Protein AF-A0A6B3CEL8-F1 (afdb_monomer_lite)

Foldseek 3Di:
DEEEDDDDDDDPPDDPCPVVVVVVVVVVVCVVVPHPYYHDDDQALPPDDPVPDDPPDDPVVSVVSPCCNVPVCVLPVRVVSVVVVVVVVDPDDDDDDDDDPPHDDPVNVVVVCVVVVSD

Structure (mmCIF, N/CA/C/O backbone):
data_AF-A0A6B3CEL8-F1
#
_entry.id   AF-A0A6B3CEL8-F1
#
loop_
_atom_site.group_PDB
_atom_site.id
_atom_site.type_symbol
_atom_site.label_atom_id
_atom_site.label_alt_id
_atom_site.label_comp_id
_atom_site.label_asym_id
_atom_site.label_entity_id
_atom_site.label_seq_id
_atom_site.pdbx_PDB_ins_code
_atom_site.Cartn_x
_atom_site.Cartn_y
_atom_site.Cartn_z
_atom_site.occupancy
_atom_site.B_iso_or_equiv
_atom_site.auth_seq_id
_atom_site.auth_comp_id
_atom_site.auth_asym_id
_atom_site.auth_atom_id
_atom_site.pdbx_PDB_model_num
ATOM 1 N N . PRO A 1 1 ? -2.287 -20.217 -6.657 1.00 71.50 1 PRO A N 1
ATOM 2 C CA . PRO A 1 1 ? -1.076 -19.798 -5.907 1.00 71.50 1 PRO A CA 1
ATOM 3 C C . PRO A 1 1 ? -0.761 -18.322 -6.180 1.00 71.50 1 PRO A C 1
ATOM 5 O O . PRO A 1 1 ? -0.989 -17.866 -7.299 1.00 71.50 1 PRO A O 1
ATOM 8 N N . GLY A 1 2 ? -0.296 -17.583 -5.172 1.00 86.00 2 GLY A N 1
ATOM 9 C CA . GLY A 1 2 ? 0.014 -16.157 -5.288 1.00 86.00 2 GLY A CA 1
ATOM 10 C C . GLY A 1 2 ? 1.233 -15.779 -4.454 1.00 86.00 2 GLY A C 1
ATOM 11 O O . GLY A 1 2 ? 1.596 -16.506 -3.531 1.00 86.00 2 GLY A O 1
ATOM 12 N N . MET A 1 3 ? 1.853 -14.657 -4.807 1.00 93.94 3 MET A N 1
ATOM 13 C CA . MET A 1 3 ? 3.052 -14.125 -4.158 1.00 93.94 3 MET A CA 1
ATOM 14 C C . MET A 1 3 ? 2.743 -12.785 -3.488 1.00 93.94 3 MET A C 1
ATOM 16 O O . MET A 1 3 ? 1.878 -12.045 -3.956 1.00 93.94 3 MET A O 1
ATOM 20 N N . LEU A 1 4 ? 3.459 -12.461 -2.411 1.00 91.75 4 LEU A N 1
ATOM 21 C CA . LEU A 1 4 ? 3.335 -11.190 -1.698 1.00 91.75 4 LEU A CA 1
ATOM 22 C C . LEU A 1 4 ? 4.579 -10.333 -1.922 1.00 91.75 4 LEU A C 1
ATOM 24 O O . LEU A 1 4 ? 5.699 -10.754 -1.636 1.00 91.75 4 LEU A O 1
ATOM 28 N N . HIS A 1 5 ? 4.360 -9.111 -2.394 1.00 90.38 5 HIS A N 1
ATOM 29 C CA . HIS A 1 5 ? 5.359 -8.056 -2.403 1.00 90.38 5 HIS A CA 1
ATOM 30 C C . HIS A 1 5 ? 5.421 -7.425 -1.011 1.00 90.38 5 HIS A C 1
ATOM 32 O O . HIS A 1 5 ? 4.561 -6.625 -0.650 1.00 90.38 5 HIS A O 1
ATOM 38 N N . ASP A 1 6 ? 6.412 -7.836 -0.223 1.00 88.25 6 ASP A N 1
ATOM 39 C CA . ASP A 1 6 ? 6.612 -7.341 1.142 1.00 88.25 6 ASP A CA 1
ATOM 40 C C . ASP A 1 6 ? 7.647 -6.207 1.173 1.00 88.25 6 ASP A C 1
ATOM 42 O O . ASP A 1 6 ? 7.307 -5.025 1.140 1.00 88.25 6 ASP A O 1
ATOM 46 N N . LEU A 1 7 ? 8.935 -6.557 1.152 1.00 87.50 7 LEU A N 1
ATOM 47 C CA . LEU A 1 7 ? 10.013 -5.585 1.256 1.00 87.50 7 LEU A CA 1
ATOM 48 C C . LEU A 1 7 ? 10.652 -5.298 -0.104 1.00 87.50 7 LEU A C 1
ATOM 50 O O . LEU A 1 7 ? 11.102 -6.195 -0.815 1.00 87.50 7 LEU A O 1
ATOM 54 N N . SER A 1 8 ? 10.789 -4.019 -0.441 1.00 88.81 8 SER A N 1
ATOM 55 C CA . SER A 1 8 ? 11.667 -3.576 -1.524 1.00 88.81 8 SER A CA 1
ATOM 56 C C . SER A 1 8 ? 12.407 -2.311 -1.142 1.00 88.81 8 SER A C 1
ATOM 58 O O . SER A 1 8 ? 11.875 -1.430 -0.472 1.00 88.81 8 SER A O 1
ATOM 60 N N . ARG A 1 9 ? 13.678 -2.254 -1.534 1.00 91.62 9 ARG A N 1
ATOM 61 C CA . ARG A 1 9 ? 14.602 -1.178 -1.184 1.00 91.62 9 ARG A CA 1
ATOM 62 C C . ARG A 1 9 ? 15.391 -0.802 -2.425 1.00 91.62 9 ARG A C 1
ATOM 64 O O . ARG A 1 9 ? 15.792 -1.678 -3.185 1.00 91.62 9 ARG A O 1
ATOM 71 N N . ARG A 1 10 ? 15.659 0.489 -2.585 1.00 93.25 10 ARG A N 1
ATOM 72 C CA . ARG A 1 10 ? 16.607 1.00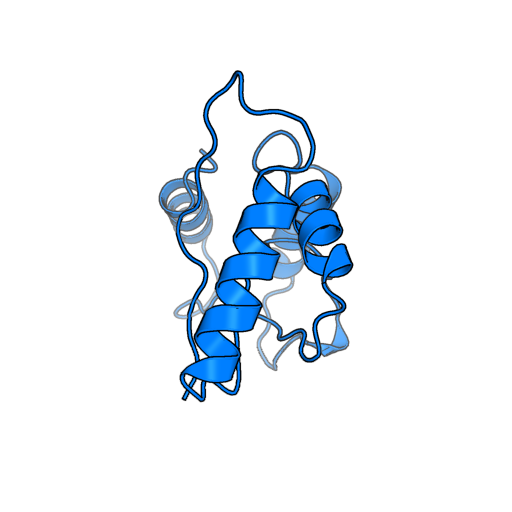3 -3.574 1.00 93.25 10 ARG A CA 1
ATOM 73 C C . ARG A 1 10 ? 17.739 1.731 -2.875 1.00 93.25 10 ARG A C 1
ATOM 75 O O . ARG A 1 10 ? 17.540 2.296 -1.801 1.00 93.25 10 ARG A O 1
ATOM 82 N N . HIS A 1 11 ? 18.904 1.737 -3.508 1.00 95.69 11 HIS A N 1
ATOM 83 C CA . HIS A 1 11 ? 19.989 2.617 -3.097 1.00 95.69 11 HIS A CA 1
ATOM 84 C C . HIS A 1 11 ? 19.566 4.089 -3.289 1.00 95.69 11 HIS A C 1
ATOM 86 O O . HIS A 1 11 ? 18.845 4.369 -4.253 1.00 95.69 11 HIS A O 1
ATOM 92 N N . PRO A 1 12 ? 19.999 5.030 -2.429 1.00 94.12 12 PRO A N 1
ATOM 93 C CA . PRO A 1 12 ? 19.715 6.456 -2.611 1.00 94.12 12 PRO A CA 1
ATOM 94 C C . PRO A 1 12 ? 20.135 6.985 -3.989 1.00 94.12 12 PRO A C 1
ATOM 96 O O . PRO A 1 12 ? 19.371 7.705 -4.625 1.00 94.12 12 PRO A O 1
ATOM 99 N N . ASP A 1 13 ? 21.289 6.529 -4.481 1.00 96.50 13 ASP A N 1
ATOM 100 C CA . ASP A 1 13 ? 21.848 6.922 -5.786 1.00 96.50 13 ASP A CA 1
ATOM 101 C C . ASP A 1 13 ? 21.293 6.114 -6.970 1.00 96.50 13 ASP A C 1
ATOM 103 O O . ASP A 1 13 ? 21.767 6.243 -8.098 1.00 96.50 13 ASP A O 1
ATOM 107 N N . ALA A 1 14 ? 20.315 5.234 -6.735 1.00 96.19 14 ALA A N 1
ATOM 108 C CA . ALA A 1 14 ? 19.713 4.478 -7.820 1.00 96.19 14 ALA A CA 1
ATOM 109 C C . ALA A 1 14 ? 18.920 5.417 -8.749 1.00 96.19 14 ALA A C 1
ATOM 111 O O . ALA A 1 14 ? 18.206 6.303 -8.257 1.00 96.19 14 ALA A O 1
ATOM 112 N N . PRO A 1 15 ? 18.995 5.211 -10.076 1.00 95.69 15 PRO A N 1
ATOM 113 C CA . PRO A 1 15 ? 18.344 6.092 -11.032 1.00 95.69 15 PRO A CA 1
ATOM 114 C C . PRO A 1 15 ? 16.813 6.083 -10.865 1.00 95.69 15 PRO A C 1
ATOM 116 O O . PRO A 1 15 ? 16.238 5.096 -10.382 1.00 95.69 15 PRO A O 1
ATOM 119 N N . PRO A 1 16 ? 16.125 7.160 -11.287 1.00 93.00 16 PRO A N 1
ATOM 120 C CA . PRO A 1 16 ? 14.669 7.163 -11.388 1.00 93.00 16 PRO A CA 1
ATOM 121 C C . PRO A 1 16 ? 14.167 5.967 -12.209 1.00 93.00 16 PRO A C 1
ATOM 123 O O . PRO A 1 16 ? 14.779 5.598 -13.209 1.00 93.00 16 PRO A O 1
ATOM 126 N N . GLY A 1 17 ? 13.059 5.356 -11.786 1.00 92.44 17 GLY A N 1
ATOM 127 C CA . GLY A 1 17 ? 12.476 4.197 -12.473 1.00 92.44 17 GLY A CA 1
ATOM 128 C C . GLY A 1 17 ? 13.031 2.831 -12.052 1.00 92.44 17 GLY A C 1
ATOM 129 O O . GLY A 1 17 ? 12.531 1.811 -12.516 1.00 92.44 17 GLY A O 1
ATOM 130 N N . VAL A 1 18 ? 14.038 2.763 -11.168 1.00 95.69 18 VAL A N 1
ATOM 131 C CA . VAL A 1 18 ? 14.623 1.473 -10.742 1.00 95.69 18 VAL A CA 1
ATOM 132 C C . VAL A 1 18 ? 13.605 0.545 -10.068 1.00 95.69 18 VAL A C 1
ATOM 134 O O . VAL A 1 18 ? 13.668 -0.669 -10.235 1.00 95.69 18 VAL A O 1
ATOM 137 N N . MET A 1 19 ? 12.656 1.108 -9.315 1.00 93.19 19 MET A N 1
ATOM 138 C CA . MET A 1 19 ? 11.628 0.329 -8.621 1.00 93.19 19 MET A CA 1
ATOM 139 C C . MET A 1 19 ? 10.619 -0.234 -9.617 1.00 93.19 19 MET A C 1
ATOM 141 O O . MET A 1 19 ? 10.225 -1.392 -9.509 1.00 93.19 19 MET A O 1
ATOM 145 N N . GLU A 1 20 ? 10.253 0.562 -10.621 1.00 93.69 20 GLU A N 1
ATOM 146 C CA . GLU A 1 20 ? 9.424 0.122 -11.732 1.00 93.69 20 GLU A CA 1
ATOM 147 C C . GLU A 1 20 ? 10.100 -1.000 -12.531 1.00 93.69 20 GLU A C 1
ATOM 149 O O . GLU A 1 20 ? 9.484 -2.037 -12.765 1.00 93.69 20 GLU A O 1
ATOM 154 N N . ALA A 1 21 ? 11.384 -0.851 -12.867 1.00 95.06 21 ALA A N 1
ATOM 155 C CA . ALA A 1 21 ? 12.145 -1.890 -13.561 1.00 95.06 21 ALA A CA 1
ATOM 156 C C . ALA A 1 21 ? 12.238 -3.191 -12.743 1.00 95.06 21 ALA A C 1
ATOM 158 O O . ALA A 1 21 ? 12.056 -4.284 -13.287 1.00 95.06 21 ALA A O 1
ATOM 159 N N . LEU A 1 22 ? 12.475 -3.081 -11.429 1.00 94.25 22 LEU A N 1
ATOM 160 C CA . LEU A 1 22 ? 12.523 -4.226 -10.521 1.00 94.25 22 LEU A CA 1
ATOM 161 C C . LEU A 1 22 ? 11.185 -4.974 -10.496 1.00 94.25 22 LEU A C 1
ATOM 163 O O . LEU A 1 22 ? 11.164 -6.186 -10.697 1.00 94.25 22 LEU A O 1
ATOM 167 N N . ASN A 1 23 ? 10.074 -4.268 -10.281 1.00 93.69 23 ASN A N 1
ATOM 168 C CA . ASN A 1 23 ? 8.753 -4.892 -10.230 1.00 93.69 23 ASN A CA 1
ATOM 169 C C . ASN A 1 23 ? 8.383 -5.560 -11.554 1.00 93.69 23 ASN A C 1
ATOM 171 O O . ASN A 1 23 ? 7.903 -6.688 -11.528 1.00 93.69 23 ASN A O 1
ATOM 175 N N . ALA A 1 24 ? 8.627 -4.897 -12.691 1.00 95.00 24 ALA A N 1
ATOM 176 C CA . ALA A 1 24 ? 8.355 -5.469 -14.009 1.00 95.00 24 ALA A CA 1
ATOM 177 C C . ALA A 1 24 ? 9.122 -6.787 -14.204 1.00 95.00 24 ALA A C 1
ATOM 179 O O . ALA A 1 24 ? 8.528 -7.810 -14.536 1.00 95.00 24 ALA A O 1
ATOM 180 N N . THR A 1 25 ? 10.415 -6.790 -13.868 1.00 95.81 25 THR A N 1
ATOM 181 C CA . THR A 1 25 ? 11.267 -7.988 -13.945 1.00 95.81 25 THR A CA 1
ATOM 182 C C . THR A 1 25 ? 10.753 -9.111 -13.037 1.00 95.81 25 THR A C 1
ATOM 184 O O . THR A 1 25 ? 10.701 -10.277 -13.431 1.00 95.81 25 THR A O 1
ATOM 187 N N . VAL A 1 26 ? 10.350 -8.780 -11.806 1.00 94.25 26 VAL A N 1
ATOM 188 C CA . VAL A 1 26 ? 9.794 -9.757 -10.859 1.00 94.25 26 VAL A CA 1
ATOM 189 C C . VAL A 1 26 ? 8.470 -10.319 -11.374 1.00 94.25 26 VAL A C 1
ATOM 191 O O . VAL A 1 26 ? 8.268 -11.528 -11.319 1.00 94.25 26 VAL A O 1
ATOM 194 N N . MET A 1 27 ? 7.582 -9.482 -11.907 1.00 93.62 27 MET A N 1
ATOM 195 C CA . MET A 1 27 ? 6.302 -9.911 -12.471 1.00 93.62 27 MET A CA 1
ATOM 196 C C . MET A 1 27 ? 6.488 -10.866 -13.649 1.00 93.62 27 MET A C 1
ATOM 198 O O . MET A 1 27 ? 5.837 -11.911 -13.682 1.00 93.62 27 MET A O 1
ATOM 202 N N . GLU A 1 28 ? 7.396 -10.554 -14.575 1.00 95.69 28 GLU A N 1
ATOM 203 C CA . GLU A 1 28 ? 7.747 -11.439 -15.692 1.00 95.69 28 GLU A CA 1
ATOM 204 C C . GLU A 1 28 ? 8.233 -12.798 -15.184 1.00 95.69 28 GLU A C 1
ATOM 206 O O . GLU A 1 28 ? 7.744 -13.843 -15.620 1.00 95.69 28 GLU A O 1
ATOM 211 N N . ARG A 1 29 ? 9.142 -12.794 -14.201 1.00 95.88 29 ARG A N 1
ATOM 212 C CA . ARG A 1 29 ? 9.688 -14.025 -13.629 1.00 95.88 29 ARG A CA 1
ATOM 213 C C . ARG A 1 29 ? 8.627 -1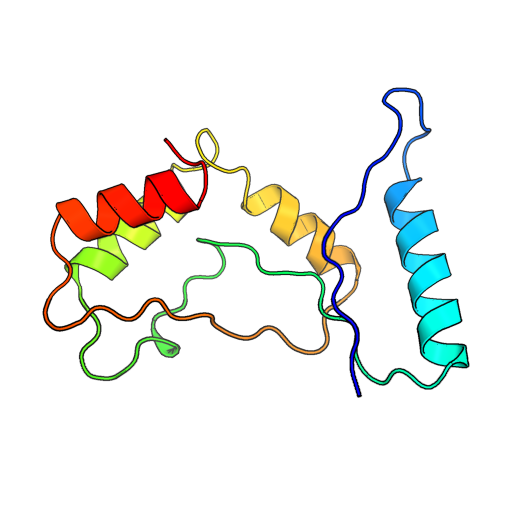4.860 -12.917 1.00 95.88 29 ARG A C 1
ATOM 215 O O . ARG A 1 29 ? 8.524 -16.055 -13.173 1.00 95.88 29 ARG A O 1
ATOM 222 N N . LEU A 1 30 ? 7.831 -14.241 -12.048 1.00 94.56 30 LEU A N 1
ATOM 223 C CA . LEU A 1 30 ? 6.777 -14.927 -11.302 1.00 94.56 30 LEU A CA 1
ATOM 224 C C . LEU A 1 30 ? 5.710 -15.502 -12.236 1.00 94.56 30 LEU A C 1
ATOM 226 O O . LEU A 1 30 ? 5.231 -16.610 -12.005 1.00 94.56 30 LEU A O 1
ATOM 230 N N . THR A 1 31 ? 5.375 -14.782 -13.306 1.00 93.88 31 THR A N 1
ATOM 231 C CA . THR A 1 31 ? 4.445 -15.265 -14.333 1.00 93.88 31 THR A CA 1
ATOM 232 C C . THR A 1 31 ? 5.021 -16.477 -15.063 1.00 93.88 31 THR A C 1
ATOM 234 O O . THR A 1 31 ? 4.322 -17.476 -15.226 1.00 93.88 31 THR A O 1
ATOM 237 N N . ALA A 1 32 ? 6.303 -16.434 -15.447 1.00 96.00 32 ALA A N 1
ATOM 238 C CA . ALA A 1 32 ? 6.990 -17.566 -16.072 1.00 96.00 32 ALA A CA 1
ATOM 239 C C . ALA A 1 32 ? 7.060 -18.800 -15.150 1.00 96.00 32 ALA A C 1
ATOM 241 O O . ALA A 1 32 ? 6.961 -19.929 -15.627 1.00 96.00 32 ALA A O 1
ATOM 242 N N . ASP A 1 33 ? 7.160 -18.587 -13.836 1.00 95.00 33 ASP A N 1
ATOM 243 C CA . ASP A 1 33 ? 7.125 -19.639 -12.813 1.00 95.00 33 ASP A CA 1
ATOM 244 C C . ASP A 1 33 ? 5.680 -20.097 -12.467 1.00 95.00 33 ASP A C 1
ATOM 246 O O . ASP A 1 33 ? 5.480 -20.956 -11.605 1.00 95.00 33 ASP A O 1
ATOM 250 N N . GLY A 1 34 ? 4.655 -19.560 -13.144 1.00 95.19 34 GLY A N 1
ATOM 251 C CA . GLY A 1 34 ? 3.255 -19.987 -13.025 1.00 95.19 34 GLY A CA 1
ATOM 252 C C . GLY A 1 34 ? 2.454 -19.320 -11.900 1.00 95.19 34 GLY A C 1
ATOM 253 O O . GLY A 1 34 ? 1.375 -19.802 -11.541 1.00 95.19 34 GLY A O 1
ATOM 254 N N . ALA A 1 35 ? 2.946 -18.223 -11.317 1.00 94.88 35 ALA A N 1
ATOM 255 C CA . ALA A 1 35 ? 2.176 -17.448 -10.349 1.00 94.88 35 ALA A CA 1
ATOM 256 C C . ALA A 1 35 ? 0.990 -16.752 -11.035 1.00 94.88 35 ALA A C 1
ATOM 258 O O . ALA A 1 35 ? 1.157 -16.038 -12.019 1.00 94.88 35 ALA A O 1
ATOM 259 N N . GLY A 1 36 ? -0.216 -16.931 -10.488 1.00 92.88 36 GLY A N 1
ATOM 260 C CA . GLY A 1 36 ? -1.427 -16.298 -11.026 1.00 92.88 36 GLY A CA 1
ATOM 261 C C . GLY A 1 36 ? -1.733 -14.924 -10.428 1.00 92.88 36 GLY A C 1
ATOM 262 O O . GLY A 1 36 ? -2.544 -14.189 -10.977 1.00 92.88 36 GLY A O 1
ATOM 263 N N . TRP A 1 37 ? -1.116 -14.590 -9.290 1.00 93.81 37 TRP A N 1
ATOM 264 C CA . TRP A 1 37 ? -1.390 -13.362 -8.544 1.00 93.81 37 TRP A CA 1
ATOM 265 C C . TRP A 1 37 ? -0.130 -12.827 -7.868 1.00 93.81 37 TRP A C 1
ATOM 267 O O . TRP A 1 37 ? 0.628 -13.588 -7.260 1.00 93.81 37 TRP A O 1
ATOM 277 N N . LEU A 1 38 ? 0.033 -11.505 -7.908 1.00 93.88 38 LEU A N 1
ATOM 278 C CA . LEU A 1 38 ? 0.999 -10.759 -7.110 1.00 93.88 38 LEU A CA 1
ATOM 279 C C . LEU A 1 38 ? 0.248 -9.738 -6.252 1.00 93.88 38 LEU A C 1
ATOM 281 O O . LEU A 1 38 ? -0.459 -8.877 -6.771 1.00 93.88 38 LEU A O 1
ATOM 285 N N . HIS A 1 39 ? 0.406 -9.836 -4.937 1.00 93.38 39 HIS A N 1
ATOM 286 C CA . HIS A 1 39 ? -0.188 -8.919 -3.976 1.00 93.38 39 HIS A CA 1
ATOM 287 C C . HIS A 1 39 ? 0.787 -7.770 -3.679 1.00 93.38 39 HIS A C 1
ATOM 289 O O . HIS A 1 39 ? 1.833 -8.001 -3.080 1.00 93.38 39 HIS A O 1
ATOM 295 N N . PHE A 1 40 ? 0.439 -6.530 -4.040 1.00 91.06 40 PHE A N 1
ATOM 296 C CA . PHE A 1 40 ? 1.286 -5.326 -3.879 1.00 91.06 40 PHE A CA 1
ATOM 297 C C . PHE A 1 40 ? 1.316 -4.736 -2.458 1.00 91.06 40 PHE A C 1
ATOM 299 O O . PHE A 1 40 ? 1.612 -3.558 -2.250 1.00 91.06 40 PHE A O 1
ATOM 306 N N . GLY A 1 41 ? 0.970 -5.545 -1.464 1.00 89.06 41 GLY A N 1
ATOM 307 C CA . GLY A 1 41 ? 0.838 -5.115 -0.077 1.00 89.06 41 GLY A CA 1
ATOM 308 C C . GLY A 1 41 ? -0.367 -4.200 0.159 1.00 89.06 41 GLY A C 1
ATOM 309 O O . GLY A 1 41 ? -1.018 -3.704 -0.763 1.00 89.06 41 GLY A O 1
ATOM 310 N N . PHE A 1 42 ? -0.646 -3.942 1.429 1.00 87.75 42 PHE A N 1
ATOM 311 C CA . PHE A 1 42 ? -1.753 -3.095 1.864 1.00 87.75 42 PHE A CA 1
ATOM 312 C C . PHE A 1 42 ? -1.365 -1.606 1.844 1.00 87.75 42 PHE A C 1
ATOM 314 O O . PHE A 1 42 ? -0.211 -1.268 2.097 1.00 87.75 42 PHE A O 1
ATOM 321 N N . THR A 1 43 ? -2.306 -0.716 1.511 1.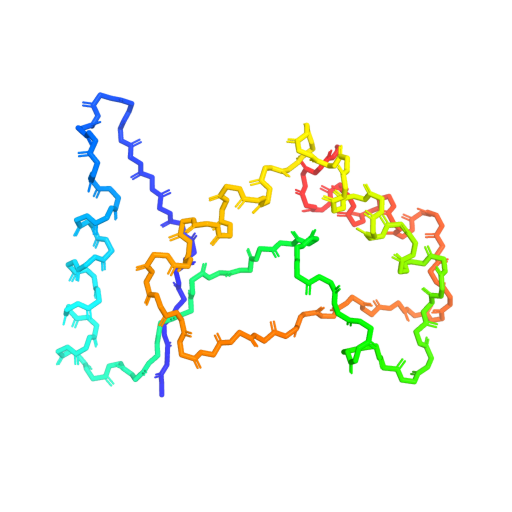00 87.44 43 THR A N 1
ATOM 322 C CA . THR A 1 43 ? -2.153 0.741 1.682 1.00 87.44 43 THR A CA 1
ATOM 323 C C . THR A 1 43 ? -3.237 1.222 2.648 1.00 87.44 43 THR A C 1
ATOM 325 O O . THR A 1 43 ? -4.401 1.296 2.251 1.00 87.44 43 THR A O 1
ATOM 328 N N . PRO A 1 44 ? -2.906 1.518 3.915 1.00 83.94 44 PRO A N 1
ATOM 329 C CA . PRO A 1 44 ? -3.907 1.864 4.914 1.00 83.94 44 PRO A CA 1
ATOM 330 C C . PRO A 1 44 ? -4.548 3.229 4.645 1.00 83.94 44 PRO A C 1
ATOM 332 O O . PRO A 1 44 ? -3.958 4.091 4.001 1.00 83.94 44 PRO A O 1
ATOM 335 N N . PHE A 1 45 ? -5.754 3.424 5.185 1.00 84.00 45 PHE A N 1
ATOM 336 C CA . PHE A 1 45 ? -6.443 4.721 5.266 1.00 84.00 45 PHE A CA 1
ATOM 337 C C . PHE A 1 45 ? -6.618 5.461 3.928 1.00 84.00 45 PHE A C 1
ATOM 339 O O . PHE A 1 45 ? -6.688 6.680 3.898 1.00 84.00 45 PHE A O 1
ATOM 346 N N . THR A 1 46 ? -6.733 4.742 2.814 1.00 85.56 46 THR A N 1
ATOM 347 C CA . THR A 1 46 ? -7.076 5.313 1.503 1.00 85.56 46 THR A CA 1
ATOM 348 C C . THR A 1 46 ? -8.217 4.519 0.884 1.00 85.56 46 THR A C 1
ATOM 350 O O . THR A 1 46 ? -8.456 3.378 1.275 1.00 85.56 46 THR A O 1
ATOM 353 N N . GLY A 1 47 ? -8.969 5.132 -0.036 1.00 86.88 47 GLY A N 1
ATOM 354 C CA . GLY A 1 47 ? -10.091 4.459 -0.704 1.00 86.88 47 GLY A CA 1
ATOM 355 C C . GLY A 1 47 ? -11.211 4.021 0.248 1.00 86.88 47 GLY A C 1
ATOM 356 O O . GLY A 1 47 ? -11.837 2.991 0.018 1.00 86.88 47 GLY A O 1
ATOM 357 N N . LEU A 1 48 ? -11.441 4.762 1.341 1.00 90.06 48 LEU A N 1
ATOM 358 C CA . LEU A 1 48 ? -12.492 4.439 2.309 1.00 90.06 48 LEU A CA 1
ATOM 359 C C . LEU A 1 48 ? -13.877 4.597 1.666 1.00 90.06 48 LEU A C 1
ATOM 361 O O . LEU A 1 48 ? -14.335 5.718 1.446 1.00 90.06 48 LEU A O 1
ATOM 365 N N . ASP A 1 49 ? -14.554 3.475 1.431 1.00 91.38 49 ASP A N 1
ATOM 366 C CA . ASP A 1 49 ? -15.890 3.424 0.837 1.00 91.38 49 ASP A CA 1
ATOM 367 C C . ASP A 1 49 ? -16.924 2.916 1.866 1.00 91.38 49 ASP A C 1
ATOM 369 O O . ASP A 1 49 ? -16.752 1.826 2.425 1.00 91.38 49 ASP A O 1
ATOM 373 N N . PRO A 1 50 ? -18.009 3.670 2.139 1.00 90.62 50 PRO A N 1
ATOM 374 C CA . PRO A 1 50 ? -19.081 3.236 3.035 1.00 90.62 50 PRO A CA 1
ATOM 375 C C . PRO A 1 50 ? -19.734 1.897 2.659 1.00 90.62 50 PRO A C 1
ATOM 377 O O . PRO A 1 50 ? -20.235 1.207 3.543 1.00 90.62 50 PRO A O 1
ATOM 380 N N . SER A 1 51 ? -19.725 1.509 1.380 1.00 93.06 51 SER A N 1
ATOM 381 C CA . SER A 1 51 ? -20.276 0.230 0.906 1.00 93.06 51 SER A CA 1
ATOM 382 C C . SER A 1 51 ? -19.514 -0.992 1.430 1.00 93.06 51 SER A C 1
ATOM 384 O O . SER A 1 51 ? -20.055 -2.098 1.436 1.00 93.06 51 SER A O 1
ATOM 386 N N . HIS A 1 52 ? -18.285 -0.798 1.915 1.00 93.44 52 HIS A N 1
ATOM 387 C CA . HIS A 1 52 ? -17.485 -1.844 2.541 1.00 93.44 52 HIS A CA 1
ATOM 388 C C . HIS A 1 52 ? -17.678 -1.934 4.061 1.00 93.44 52 HIS A C 1
ATOM 390 O O . HIS A 1 52 ? -17.092 -2.825 4.678 1.00 93.44 52 HIS A O 1
ATOM 396 N N . GLU A 1 53 ? -18.489 -1.071 4.688 1.00 92.25 53 GLU A N 1
ATOM 397 C CA . GLU A 1 53 ? -18.778 -1.181 6.121 1.00 92.25 53 GLU A CA 1
ATOM 398 C C . GLU A 1 53 ? -19.634 -2.423 6.431 1.00 92.25 53 GLU A C 1
ATOM 400 O O . GLU A 1 53 ? -20.696 -2.649 5.852 1.00 92.25 53 GLU A O 1
ATOM 405 N N . LEU A 1 54 ? -19.175 -3.235 7.387 1.00 92.06 54 LEU A N 1
ATOM 406 C CA . LEU A 1 54 ? -19.881 -4.440 7.827 1.00 92.06 54 LEU A CA 1
ATOM 407 C C . LEU A 1 54 ? -20.918 -4.126 8.919 1.00 92.06 54 LEU A C 1
ATOM 409 O O . LEU A 1 54 ? -20.738 -3.174 9.687 1.00 92.06 54 LEU A O 1
ATOM 413 N N . PRO A 1 55 ? -21.967 -4.958 9.077 1.00 91.00 55 PRO A N 1
ATOM 414 C CA . PRO A 1 55 ? -22.870 -4.867 10.220 1.00 91.00 55 PRO A CA 1
ATOM 415 C C . PRO A 1 55 ? -22.105 -4.865 11.550 1.00 91.00 55 PRO A C 1
ATOM 417 O O . PRO A 1 55 ? -21.272 -5.733 11.808 1.00 91.00 55 PRO A O 1
ATOM 420 N N . GLY A 1 56 ? -22.394 -3.880 12.403 1.00 88.00 56 GLY A N 1
ATOM 421 C CA . GLY A 1 56 ? -21.666 -3.675 13.658 1.00 88.00 56 GLY A CA 1
ATOM 422 C C . GLY A 1 56 ? -20.411 -2.802 13.535 1.00 88.00 56 GLY A C 1
ATOM 423 O O . GLY A 1 56 ? -19.645 -2.727 14.499 1.00 88.00 56 GLY A O 1
ATOM 424 N N . SER A 1 57 ? -20.209 -2.121 12.398 1.00 90.81 57 SER A N 1
ATOM 425 C CA . SER A 1 57 ? -19.159 -1.112 12.241 1.00 90.81 57 SER A CA 1
ATOM 426 C C . SER A 1 57 ? -19.241 -0.039 13.335 1.00 90.81 57 SER A C 1
ATOM 428 O O . SER A 1 57 ? -20.304 0.327 13.850 1.00 90.81 57 SER A O 1
ATOM 430 N N . SER A 1 58 ? -18.078 0.469 13.740 1.00 89.56 58 SER A N 1
ATOM 431 C CA . SER A 1 58 ? -18.002 1.536 14.732 1.00 89.56 58 SER A CA 1
ATOM 432 C C . SER A 1 58 ? -17.921 2.886 14.040 1.00 89.56 58 SER A C 1
ATOM 434 O O . SER A 1 58 ? -16.881 3.232 13.488 1.00 89.56 58 SER A O 1
ATOM 436 N N . SER A 1 59 ? -18.962 3.708 14.179 1.00 88.25 59 SER A N 1
ATOM 437 C CA . SER A 1 59 ? -18.961 5.084 13.661 1.00 88.25 59 SER A CA 1
ATOM 438 C C . SER A 1 59 ? -17.803 5.933 14.200 1.00 88.25 59 SER A C 1
ATOM 440 O O . SER A 1 59 ? -17.290 6.803 13.497 1.00 88.25 59 SER A O 1
ATOM 442 N N . MET A 1 60 ? -17.362 5.666 15.433 1.00 87.31 60 MET A N 1
ATOM 443 C CA . MET A 1 60 ? -16.198 6.317 16.036 1.00 87.31 60 MET A CA 1
ATOM 444 C C . MET A 1 60 ? -14.912 5.937 15.301 1.00 87.31 60 MET A C 1
ATOM 446 O O . MET A 1 60 ? -14.131 6.818 14.952 1.00 87.31 60 MET A O 1
ATOM 450 N N . PHE A 1 61 ? -14.709 4.644 15.034 1.00 87.94 61 PHE A N 1
ATOM 451 C CA . PHE A 1 61 ? -13.536 4.185 14.298 1.00 87.94 61 PHE A CA 1
ATOM 452 C C . PHE A 1 61 ? -13.571 4.640 12.836 1.00 87.94 61 PHE A C 1
ATOM 454 O O . PHE A 1 61 ? -12.559 5.122 12.345 1.00 87.94 61 PHE A O 1
ATOM 461 N N . SER A 1 62 ? -14.727 4.593 12.164 1.00 89.31 62 SER A N 1
ATOM 462 C CA . SER A 1 62 ? -14.845 5.087 10.787 1.00 89.31 62 SER A CA 1
ATOM 463 C C . SER A 1 62 ? -14.510 6.581 10.682 1.00 89.31 62 SER A C 1
ATOM 465 O O . SER A 1 62 ? -13.858 7.001 9.731 1.00 89.31 62 SER A O 1
ATOM 467 N N . ARG A 1 63 ? -14.911 7.401 11.668 1.00 89.00 63 ARG A N 1
ATOM 468 C CA . ARG A 1 63 ? -14.511 8.821 11.741 1.00 89.00 63 ARG A CA 1
ATOM 469 C C . ARG A 1 63 ? -13.009 8.984 11.956 1.00 89.00 63 ARG A C 1
ATOM 471 O O . ARG A 1 63 ? -12.398 9.815 11.301 1.00 89.00 63 ARG A O 1
ATOM 478 N N . PHE A 1 64 ? -12.424 8.187 12.845 1.00 86.62 64 PHE A N 1
ATOM 479 C CA . PHE A 1 64 ? -10.983 8.193 13.080 1.00 86.62 64 PHE A CA 1
ATOM 480 C C . PHE A 1 64 ? -10.188 7.799 11.823 1.00 86.62 64 PHE A C 1
ATOM 482 O O . PHE A 1 64 ? -9.252 8.499 11.454 1.00 86.62 64 PHE A O 1
ATOM 489 N N . ALA A 1 65 ? -10.591 6.733 11.128 1.00 87.69 65 ALA A N 1
ATOM 490 C CA . ALA A 1 65 ? -9.957 6.298 9.886 1.00 87.69 65 ALA A CA 1
ATOM 491 C C . ALA A 1 65 ? -10.054 7.369 8.787 1.00 87.69 65 ALA A C 1
ATOM 493 O O . ALA A 1 65 ? -9.074 7.601 8.089 1.00 87.69 65 ALA A O 1
ATOM 494 N N . ARG A 1 66 ? -11.199 8.061 8.670 1.00 88.12 66 ARG A N 1
ATOM 495 C CA . ARG A 1 66 ? -11.360 9.203 7.752 1.00 88.12 66 ARG A CA 1
ATOM 496 C C . ARG A 1 66 ? -10.450 10.375 8.110 1.00 88.12 66 ARG A C 1
ATOM 498 O O . ARG A 1 66 ? -9.808 10.926 7.227 1.00 88.12 66 ARG A O 1
ATOM 505 N N . LEU A 1 67 ? -10.317 10.698 9.396 1.00 86.12 67 LEU A N 1
ATOM 506 C CA . LEU A 1 67 ? -9.393 11.742 9.840 1.00 86.12 67 LEU A CA 1
A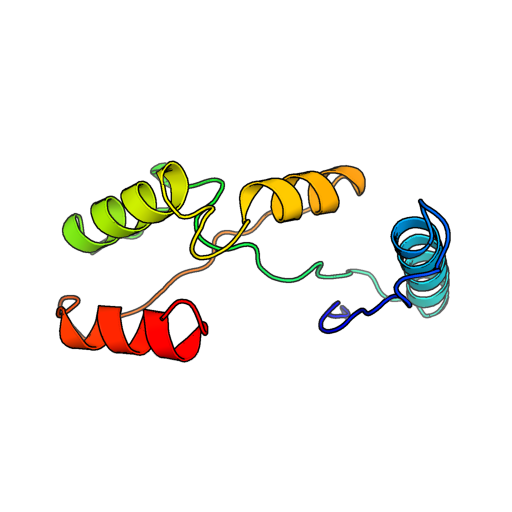TOM 507 C C . LEU A 1 67 ? -7.942 11.414 9.455 1.00 86.12 67 LEU A C 1
ATOM 509 O O . LEU A 1 67 ? -7.234 12.289 8.964 1.00 86.12 67 LEU A O 1
ATOM 513 N N . LEU A 1 68 ? -7.516 10.158 9.643 1.00 82.81 68 LEU A N 1
ATOM 514 C CA . LEU A 1 68 ? -6.197 9.692 9.203 1.00 82.81 68 LEU A CA 1
ATOM 515 C C . LEU A 1 68 ? -6.051 9.713 7.678 1.00 82.81 68 LEU A C 1
ATOM 517 O O . LEU A 1 68 ? -4.985 10.060 7.191 1.00 82.81 68 LEU A O 1
ATOM 521 N N . ALA A 1 69 ? -7.098 9.376 6.929 1.00 83.38 69 ALA A N 1
ATOM 522 C CA . ALA A 1 69 ? -7.074 9.452 5.471 1.00 83.38 69 ALA A CA 1
ATOM 523 C C . ALA A 1 69 ? -6.868 10.891 4.968 1.00 83.38 69 ALA A C 1
ATOM 525 O O . ALA A 1 69 ? -6.136 11.115 4.013 1.00 83.38 69 ALA A O 1
ATOM 526 N N . GLU A 1 70 ? -7.514 11.861 5.618 1.00 83.25 70 GLU A N 1
ATOM 527 C CA . GLU A 1 70 ? -7.501 13.269 5.209 1.00 83.25 70 GLU A CA 1
ATOM 528 C C . GLU A 1 70 ? -6.253 14.032 5.684 1.00 83.25 70 GLU A C 1
ATOM 530 O O . GLU A 1 70 ? -5.787 14.932 4.992 1.00 83.25 70 GLU A O 1
ATOM 535 N N . HIS A 1 71 ? -5.718 13.703 6.865 1.00 80.00 71 HIS A N 1
ATOM 536 C CA . HIS A 1 71 ? -4.667 14.493 7.530 1.00 80.00 71 HIS A CA 1
ATOM 537 C C . HIS A 1 71 ? -3.422 13.675 7.903 1.00 80.00 71 HIS A C 1
ATOM 539 O O . HIS A 1 71 ? -2.496 14.193 8.529 1.00 80.00 71 HIS A O 1
ATOM 545 N N . GLY A 1 72 ? -3.396 12.385 7.573 1.00 73.06 72 GLY A N 1
ATOM 546 C CA . GLY A 1 72 ? -2.371 11.448 8.018 1.00 73.06 72 GLY A CA 1
ATOM 547 C C . GLY A 1 72 ? -1.096 11.437 7.189 1.00 73.06 72 GLY A C 1
ATOM 548 O O . GLY A 1 72 ? -0.228 10.643 7.518 1.00 73.06 72 GLY A O 1
ATOM 549 N N . ASP A 1 73 ? -0.922 12.293 6.177 1.00 74.12 73 ASP A N 1
ATOM 550 C CA . ASP A 1 73 ? 0.291 12.293 5.335 1.00 74.12 73 ASP A CA 1
ATOM 551 C C . ASP A 1 73 ? 1.590 12.444 6.146 1.00 74.12 73 ASP A C 1
ATOM 553 O O . ASP A 1 73 ? 2.609 11.842 5.810 1.00 74.12 73 ASP A O 1
ATOM 557 N N . ALA A 1 74 ? 1.547 13.192 7.255 1.00 66.25 74 ALA A N 1
ATOM 558 C CA . ALA A 1 74 ? 2.675 13.340 8.179 1.00 66.25 74 ALA A CA 1
ATOM 559 C C . ALA A 1 74 ? 2.958 12.080 9.023 1.00 66.25 74 ALA A C 1
ATOM 561 O O . ALA A 1 74 ? 4.045 11.935 9.575 1.00 66.25 74 ALA A O 1
ATOM 562 N N . VAL A 1 75 ? 1.976 11.187 9.140 1.00 68.56 75 VAL A N 1
ATOM 563 C CA . VAL A 1 75 ? 2.026 9.939 9.912 1.00 68.56 75 VAL A CA 1
ATOM 564 C C . VAL A 1 75 ? 2.358 8.757 8.997 1.00 68.56 75 VAL A C 1
ATOM 566 O O . VAL A 1 75 ? 3.158 7.895 9.351 1.00 68.56 75 VAL A O 1
ATOM 569 N N . TYR A 1 76 ? 1.748 8.714 7.812 1.00 67.50 76 TYR A N 1
ATOM 570 C CA . TYR A 1 76 ? 1.961 7.694 6.798 1.00 67.50 76 TYR A CA 1
ATOM 571 C C . TYR A 1 76 ? 1.563 8.239 5.413 1.00 67.50 76 TYR A C 1
ATOM 573 O O . TYR A 1 76 ? 0.386 8.541 5.211 1.00 67.50 76 TYR A O 1
ATOM 581 N N . PRO A 1 77 ? 2.482 8.323 4.431 1.00 76.19 77 PRO A N 1
ATOM 582 C CA . PRO A 1 77 ? 2.204 8.897 3.111 1.00 76.19 77 PRO A CA 1
ATOM 583 C C . PRO A 1 77 ? 1.420 7.915 2.220 1.00 76.19 77 PRO A C 1
ATOM 585 O O . PRO A 1 77 ? 1.912 7.430 1.198 1.00 76.19 77 PRO A O 1
ATOM 588 N N . ALA A 1 78 ? 0.195 7.579 2.625 1.00 80.69 78 ALA A N 1
ATOM 589 C CA . ALA A 1 78 ? -0.620 6.536 2.010 1.00 80.69 78 ALA A CA 1
ATOM 590 C C . ALA A 1 78 ? -1.022 6.871 0.565 1.00 80.69 78 ALA A C 1
ATOM 592 O O . ALA A 1 78 ? -1.043 5.980 -0.284 1.00 80.69 78 ALA A O 1
ATOM 593 N N . ALA A 1 79 ? -1.291 8.146 0.262 1.00 82.25 79 ALA A N 1
ATOM 594 C CA . ALA A 1 79 ? -1.728 8.580 -1.065 1.00 82.25 79 ALA A CA 1
ATOM 595 C C . ALA A 1 79 ? -0.676 8.288 -2.148 1.00 82.25 79 ALA A C 1
ATOM 597 O O . ALA A 1 79 ? -0.976 7.633 -3.144 1.00 82.25 79 ALA A O 1
ATOM 598 N N . SER A 1 80 ? 0.586 8.659 -1.908 1.00 84.88 80 SER A N 1
ATOM 599 C CA . SER A 1 80 ? 1.676 8.388 -2.861 1.00 84.88 80 SER A CA 1
ATOM 600 C C . SER A 1 80 ? 1.943 6.888 -3.053 1.00 84.88 80 SER A C 1
ATOM 602 O O . SER A 1 80 ? 2.269 6.442 -4.156 1.00 84.88 80 SER A O 1
ATOM 604 N N . GLN A 1 81 ? 1.753 6.076 -2.006 1.00 86.56 81 GLN A N 1
ATOM 605 C CA . GLN A 1 81 ? 1.828 4.620 -2.129 1.00 86.56 81 GLN A CA 1
ATOM 606 C C . GLN A 1 81 ? 0.673 4.047 -2.955 1.00 86.56 81 GLN A C 1
ATOM 608 O O . GLN A 1 81 ? 0.887 3.114 -3.730 1.00 86.56 81 GLN A O 1
ATOM 613 N N . LEU A 1 82 ? -0.544 4.577 -2.798 1.00 89.25 82 LEU A N 1
ATOM 614 C CA . LEU A 1 82 ? -1.688 4.179 -3.614 1.00 89.25 82 LEU A CA 1
ATOM 615 C C . LEU A 1 82 ? -1.445 4.509 -5.091 1.00 89.25 82 LEU A C 1
ATOM 617 O O . LEU A 1 82 ? -1.585 3.623 -5.932 1.00 89.25 82 LEU A O 1
ATOM 621 N N . GLU A 1 83 ? -1.019 5.735 -5.398 1.00 90.06 83 GLU A N 1
ATOM 622 C CA . GLU A 1 83 ? -0.692 6.169 -6.763 1.00 90.06 83 GLU A CA 1
ATOM 623 C C . GLU A 1 83 ? 0.357 5.259 -7.408 1.00 90.06 83 GLU A C 1
ATOM 625 O O . GLU A 1 83 ? 0.193 4.812 -8.544 1.00 90.06 83 GLU A O 1
ATOM 630 N N . TYR A 1 84 ? 1.414 4.913 -6.667 1.00 89.88 84 TYR A N 1
ATOM 631 C CA . TYR A 1 84 ? 2.430 3.978 -7.142 1.00 89.88 84 TYR A CA 1
ATOM 632 C C . TYR A 1 84 ? 1.848 2.606 -7.508 1.00 89.88 84 TYR A C 1
ATOM 634 O O . TYR A 1 84 ? 2.203 2.050 -8.547 1.00 89.88 84 TYR A O 1
ATOM 642 N N . LYS A 1 85 ? 0.939 2.060 -6.690 1.00 91.69 85 LYS A N 1
ATOM 643 C CA . LYS A 1 85 ? 0.289 0.767 -6.960 1.00 91.69 85 LYS A CA 1
ATOM 644 C C . LYS A 1 85 ? -0.676 0.846 -8.142 1.00 91.69 85 LYS A C 1
ATOM 646 O O . LYS A 1 85 ? -0.746 -0.091 -8.932 1.00 91.69 85 LYS A O 1
ATOM 651 N N . GLN A 1 86 ? -1.374 1.969 -8.310 1.00 93.00 86 GLN A N 1
ATOM 652 C CA . GLN A 1 86 ? -2.294 2.189 -9.430 1.00 93.00 86 GLN A CA 1
ATOM 653 C C . GLN A 1 86 ? -1.594 2.176 -10.795 1.00 93.00 86 GLN A C 1
ATOM 655 O O . GLN A 1 86 ? -2.215 1.757 -11.771 1.00 93.00 86 GLN A O 1
ATOM 660 N N . LYS A 1 87 ? -0.296 2.523 -10.870 1.00 92.44 87 LYS A N 1
ATOM 661 C CA . LYS A 1 87 ? 0.512 2.400 -12.103 1.00 92.44 87 LYS A CA 1
ATOM 662 C C . LYS A 1 87 ? 0.476 0.994 -12.714 1.00 92.44 87 LYS A C 1
ATOM 664 O O . LYS A 1 87 ? 0.652 0.849 -13.917 1.00 92.44 87 LYS A O 1
ATOM 669 N N . TRP A 1 88 ? 0.248 -0.027 -11.890 1.00 92.81 88 TRP A N 1
ATOM 670 C CA . TRP A 1 88 ? 0.246 -1.433 -12.292 1.00 92.81 88 TRP A CA 1
ATOM 671 C C . TRP A 1 88 ? -1.133 -1.965 -12.687 1.00 92.81 88 TRP A C 1
ATOM 673 O O . TRP A 1 88 ? -1.251 -3.160 -12.939 1.00 92.81 88 TRP A O 1
ATOM 683 N N . ALA A 1 89 ? -2.163 -1.108 -12.724 1.00 93.62 89 ALA A N 1
ATOM 684 C CA . ALA A 1 89 ? -3.540 -1.473 -13.063 1.00 93.62 89 ALA A CA 1
ATOM 685 C C . ALA A 1 89 ? -4.021 -2.732 -12.303 1.00 93.62 89 ALA A C 1
ATOM 687 O O . ALA A 1 89 ? -4.243 -3.785 -12.908 1.00 93.62 89 ALA A O 1
ATOM 688 N N . PRO A 1 90 ? -4.141 -2.665 -10.961 1.00 93.31 90 PRO A N 1
ATOM 689 C CA . PRO A 1 90 ? -4.473 -3.831 -10.153 1.00 93.31 90 PRO A CA 1
ATOM 690 C C . PRO A 1 90 ? -5.819 -4.433 -10.572 1.00 93.31 90 PRO A C 1
ATOM 692 O O . PRO A 1 90 ? -6.837 -3.748 -10.620 1.00 93.31 90 PRO A O 1
ATOM 695 N N . HIS A 1 91 ? -5.822 -5.742 -10.824 1.00 93.62 91 HIS A N 1
ATOM 696 C CA . HIS A 1 91 ? -7.018 -6.486 -11.231 1.00 93.62 91 HIS A CA 1
ATOM 697 C C . HIS A 1 91 ? -8.035 -6.648 -10.093 1.00 93.62 91 HIS A C 1
ATOM 699 O O . HIS A 1 91 ? -9.228 -6.805 -10.342 1.00 93.62 91 HIS A O 1
ATOM 705 N N . ALA A 1 92 ? -7.561 -6.636 -8.846 1.00 92.75 92 ALA A N 1
ATOM 706 C CA . ALA A 1 92 ? -8.381 -6.741 -7.651 1.00 92.75 92 ALA A CA 1
ATOM 707 C C . ALA A 1 92 ? -7.898 -5.732 -6.606 1.00 92.75 92 ALA A C 1
ATOM 709 O O . ALA A 1 92 ? -6.711 -5.681 -6.281 1.00 92.75 92 ALA A O 1
ATOM 710 N N . VAL A 1 93 ? -8.837 -4.954 -6.072 1.00 92.38 93 VAL A N 1
ATOM 711 C CA . VAL A 1 93 ? -8.638 -4.059 -4.929 1.00 92.38 93 VAL A CA 1
ATOM 712 C C . VAL A 1 93 ? -9.612 -4.520 -3.855 1.00 92.38 93 VAL A C 1
ATOM 714 O O . VAL A 1 93 ? -10.822 -4.497 -4.073 1.00 92.38 93 VAL A O 1
ATOM 717 N N . LEU A 1 94 ? -9.084 -5.017 -2.738 1.00 92.12 94 LEU A N 1
ATOM 718 C CA . LEU A 1 94 ? -9.876 -5.635 -1.676 1.00 92.12 94 LEU A CA 1
ATOM 719 C C . LEU A 1 94 ? -9.863 -4.755 -0.420 1.00 92.12 94 LEU A C 1
ATOM 721 O O . LEU A 1 94 ? -8.813 -4.194 -0.094 1.00 92.12 94 LEU A O 1
ATOM 725 N N . PRO A 1 95 ? -10.999 -4.629 0.290 1.00 92.62 95 PRO A N 1
ATOM 726 C CA . PRO A 1 95 ? -11.026 -3.952 1.575 1.00 92.62 95 PRO A CA 1
ATOM 727 C C . PRO A 1 95 ? -10.329 -4.799 2.644 1.00 92.62 95 PRO A C 1
ATOM 729 O O . PRO A 1 95 ? -10.469 -6.021 2.679 1.00 92.62 95 PRO A O 1
ATOM 732 N N . GLU A 1 96 ? -9.638 -4.123 3.557 1.00 91.00 96 GLU A N 1
ATOM 733 C CA . GLU A 1 96 ? -9.058 -4.727 4.757 1.00 91.00 96 GLU A CA 1
ATOM 734 C C . GLU A 1 96 ? -9.788 -4.231 6.004 1.00 91.00 96 GLU A C 1
ATOM 736 O O . GLU A 1 96 ? -10.221 -3.076 6.082 1.00 91.00 96 GLU A O 1
ATOM 741 N N . TYR A 1 97 ? -9.913 -5.108 7.000 1.00 91.38 97 TYR A N 1
ATOM 742 C CA . TYR A 1 97 ? -10.737 -4.867 8.181 1.00 91.38 97 TYR A CA 1
ATOM 743 C C . TYR A 1 97 ? -9.931 -4.924 9.472 1.00 91.38 97 TYR A C 1
ATOM 745 O O . TYR A 1 97 ? -9.111 -5.813 9.686 1.00 91.38 97 TYR A O 1
ATOM 753 N N . ILE A 1 98 ? -10.247 -4.012 10.392 1.00 88.69 98 ILE A N 1
ATOM 754 C CA . ILE A 1 98 ? -9.734 -4.044 11.762 1.00 88.69 98 ILE A CA 1
ATOM 755 C C . ILE A 1 98 ? -10.868 -4.471 12.688 1.00 88.69 98 ILE A C 1
ATOM 757 O O . ILE A 1 98 ? -11.867 -3.767 12.847 1.00 88.69 98 ILE A O 1
ATOM 761 N N . ALA A 1 99 ? -10.701 -5.636 13.309 1.00 89.94 99 ALA A N 1
ATOM 762 C CA . ALA A 1 99 ? -11.663 -6.189 14.249 1.00 89.94 99 ALA A CA 1
ATOM 763 C C . ALA A 1 99 ? -11.288 -5.842 15.695 1.00 89.94 99 ALA A C 1
ATOM 765 O O . ALA A 1 99 ? -10.141 -5.986 16.118 1.00 89.94 99 ALA A O 1
ATOM 766 N N . PHE A 1 100 ? -12.286 -5.445 16.482 1.00 85.62 100 PHE A N 1
ATOM 767 C CA . PHE A 1 100 ? -12.144 -5.211 17.916 1.00 85.62 100 PHE A CA 1
ATOM 768 C C . PHE A 1 100 ? -13.011 -6.201 18.685 1.00 85.62 100 PHE A C 1
ATOM 770 O O . PHE A 1 100 ? -14.153 -6.476 18.313 1.00 85.62 100 PHE A O 1
ATOM 777 N N . ARG A 1 101 ? -12.500 -6.709 19.810 1.00 86.19 101 ARG A N 1
ATOM 778 C CA . ARG A 1 101 ? -13.334 -7.463 20.750 1.00 86.19 101 ARG A CA 1
ATOM 779 C C . ARG A 1 101 ? -14.235 -6.482 21.506 1.00 86.19 101 ARG A C 1
ATOM 781 O O . ARG A 1 101 ? -13.795 -5.830 22.451 1.00 86.19 101 ARG A O 1
ATOM 788 N N . GLY A 1 102 ? -15.494 -6.381 21.086 1.00 83.88 102 GLY A N 1
ATOM 789 C CA . GLY A 1 102 ? -16.440 -5.387 21.596 1.00 83.88 102 GLY A CA 1
ATOM 790 C C . GLY A 1 102 ? -16.244 -4.023 20.930 1.00 83.88 102 GLY A C 1
ATOM 791 O O . GLY A 1 102 ? -15.877 -3.938 19.763 1.00 83.88 102 GLY A O 1
ATOM 792 N N . ARG A 1 103 ? -16.506 -2.930 21.655 1.00 83.31 103 ARG A N 1
ATOM 793 C CA . ARG A 1 103 ? -16.357 -1.575 21.096 1.00 83.31 103 ARG A CA 1
ATOM 794 C C . ARG A 1 103 ? -14.878 -1.156 21.071 1.00 83.31 103 ARG A C 1
ATOM 796 O O . ARG A 1 103 ? -14.180 -1.427 22.053 1.00 83.31 103 ARG A O 1
ATOM 803 N N . PRO A 1 104 ? -14.407 -0.452 20.022 1.00 83.94 104 PRO A N 1
ATOM 804 C CA . PRO A 1 104 ? -13.057 0.101 20.000 1.00 83.94 104 PRO A CA 1
ATOM 805 C C . PRO A 1 104 ? -12.863 1.048 21.186 1.00 83.94 104 PRO A C 1
ATOM 807 O O . PRO A 1 104 ? -13.685 1.930 21.444 1.00 8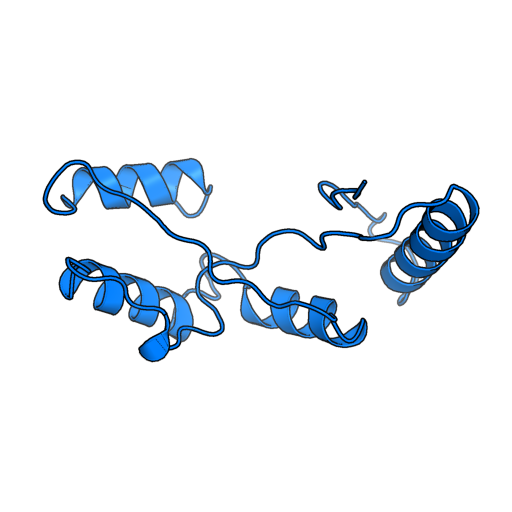3.94 104 PRO A O 1
ATOM 810 N N . ARG A 1 105 ? -11.783 0.827 21.936 1.00 85.94 105 ARG A N 1
ATOM 811 C CA . ARG A 1 105 ? -11.377 1.658 23.075 1.00 85.94 105 ARG A CA 1
ATOM 812 C C . ARG A 1 105 ? -10.198 2.537 22.653 1.00 85.94 105 ARG A C 1
ATOM 814 O O . ARG A 1 105 ? -9.368 2.047 21.887 1.00 85.94 105 ARG A O 1
ATOM 821 N N . PRO A 1 106 ? -10.041 3.755 23.202 1.00 83.25 106 PRO A N 1
ATOM 822 C CA . PRO A 1 106 ? -8.904 4.621 22.881 1.00 83.25 106 PRO A CA 1
ATOM 823 C C . PRO A 1 106 ? -7.544 3.920 23.018 1.00 83.25 106 PRO A C 1
ATOM 825 O O . PRO A 1 106 ? -6.697 4.036 22.142 1.00 83.25 106 PRO A O 1
ATOM 828 N N . GLY A 1 107 ? -7.369 3.093 24.057 1.00 85.75 107 GLY A N 1
ATOM 829 C CA . GLY A 1 107 ? -6.147 2.305 24.235 1.00 85.75 107 GLY A CA 1
ATOM 830 C C . GLY A 1 107 ? -5.889 1.282 23.121 1.00 85.75 107 GLY A C 1
ATOM 831 O O . GLY A 1 107 ? -4.740 1.065 22.762 1.00 85.75 107 GLY A O 1
ATOM 832 N N . ALA A 1 108 ? -6.929 0.683 22.532 1.00 82.19 108 ALA A N 1
ATOM 833 C CA . ALA A 1 108 ? -6.767 -0.244 21.408 1.00 82.19 108 ALA A CA 1
ATOM 834 C C . ALA A 1 108 ? -6.359 0.495 20.124 1.00 82.19 108 ALA A C 1
ATOM 836 O O . ALA A 1 108 ? -5.511 0.011 19.383 1.00 82.19 108 ALA A O 1
ATOM 837 N N . VAL A 1 109 ? -6.915 1.690 19.902 1.00 79.62 109 VAL A N 1
ATOM 838 C CA . VAL A 1 109 ? -6.520 2.569 18.790 1.00 79.62 109 VAL A CA 1
ATOM 839 C C . VAL A 1 109 ? -5.068 3.027 18.951 1.00 79.62 109 VAL A C 1
ATOM 841 O O . VAL A 1 109 ? -4.303 2.987 17.996 1.00 79.62 109 VAL A O 1
ATOM 844 N N . TRP A 1 110 ? -4.650 3.382 20.167 1.00 83.12 110 TRP A N 1
ATOM 845 C CA . TRP A 1 110 ? -3.257 3.731 20.456 1.00 83.12 110 TRP A CA 1
ATOM 846 C C . TRP A 1 110 ? -2.286 2.571 20.200 1.00 83.12 110 TRP A C 1
ATOM 848 O O . TRP A 1 110 ? -1.237 2.762 19.592 1.00 83.12 110 TRP A O 1
ATOM 858 N N . GLN A 1 111 ? -2.635 1.355 20.628 1.00 83.94 111 GLN A N 1
ATOM 859 C CA . GLN A 1 111 ? -1.807 0.173 20.366 1.00 83.94 111 GLN A CA 1
ATOM 860 C C . GLN A 1 111 ? -1.711 -0.140 18.872 1.00 83.94 111 GLN A C 1
ATOM 862 O O . GLN A 1 111 ? -0.644 -0.533 18.413 1.00 83.94 111 GLN A O 1
ATOM 867 N N . LEU A 1 112 ? -2.790 0.072 18.110 1.00 80.50 112 LEU A N 1
ATOM 868 C CA . LEU A 1 112 ? -2.759 -0.037 16.654 1.00 80.50 112 LEU A CA 1
ATOM 869 C C . LEU A 1 112 ? -1.759 0.956 16.051 1.00 80.50 112 LEU A C 1
ATOM 871 O O . LEU A 1 112 ? -0.895 0.537 15.292 1.00 80.50 112 LEU A O 1
ATOM 875 N N . LEU A 1 113 ? -1.836 2.237 16.431 1.00 78.38 113 LEU A N 1
ATOM 876 C CA . LEU A 1 113 ? -0.915 3.265 15.936 1.00 78.38 113 LEU A CA 1
ATOM 877 C C . LEU A 1 113 ? 0.550 2.918 16.237 1.00 78.38 113 LEU A C 1
ATOM 879 O O . LEU A 1 113 ? 1.403 3.028 15.359 1.00 78.38 113 LEU A O 1
ATOM 883 N N . ARG A 1 114 ? 0.836 2.420 17.444 1.00 81.38 114 ARG A N 1
ATOM 884 C CA . ARG A 1 114 ? 2.179 1.941 17.802 1.00 81.38 114 ARG A CA 1
ATOM 885 C C . ARG A 1 114 ? 2.605 0.725 16.982 1.00 81.38 114 ARG A C 1
ATOM 887 O O . ARG A 1 114 ? 3.738 0.664 16.525 1.00 81.38 114 ARG A O 1
ATOM 894 N N . ALA A 1 115 ? 1.712 -0.246 16.786 1.00 76.31 115 ALA A N 1
ATOM 895 C CA . ALA A 1 115 ? 2.008 -1.456 16.017 1.00 76.31 115 ALA A CA 1
ATOM 896 C C . ALA A 1 115 ? 2.300 -1.155 14.538 1.00 76.31 115 ALA A C 1
ATOM 898 O O . ALA A 1 115 ? 3.078 -1.869 13.911 1.00 76.31 115 ALA A O 1
ATOM 899 N N . THR A 1 116 ? 1.713 -0.089 13.990 1.00 70.94 116 THR A N 1
ATOM 900 C CA . THR A 1 116 ? 1.963 0.371 12.619 1.00 70.94 116 THR A CA 1
ATOM 901 C C . THR A 1 116 ? 3.114 1.374 12.511 1.00 70.94 116 THR A C 1
ATOM 903 O O . THR A 1 116 ? 3.298 1.943 11.439 1.00 70.94 116 THR A O 1
ATOM 906 N N . ASN A 1 117 ? 3.874 1.618 13.589 1.00 66.50 117 ASN A N 1
ATOM 907 C CA . ASN A 1 117 ? 4.911 2.659 13.670 1.00 66.50 117 ASN A CA 1
ATOM 908 C C . ASN A 1 117 ? 4.415 4.054 13.238 1.00 66.50 117 ASN A C 1
ATOM 910 O O . ASN A 1 117 ? 5.161 4.836 12.655 1.00 66.50 117 ASN A O 1
ATOM 914 N N . ALA A 1 118 ? 3.141 4.349 13.503 1.00 65.00 118 ALA A N 1
ATOM 915 C CA . ALA A 1 118 ? 2.529 5.646 13.234 1.00 65.00 118 ALA A CA 1
ATOM 916 C C . ALA A 1 118 ? 2.778 6.653 14.376 1.0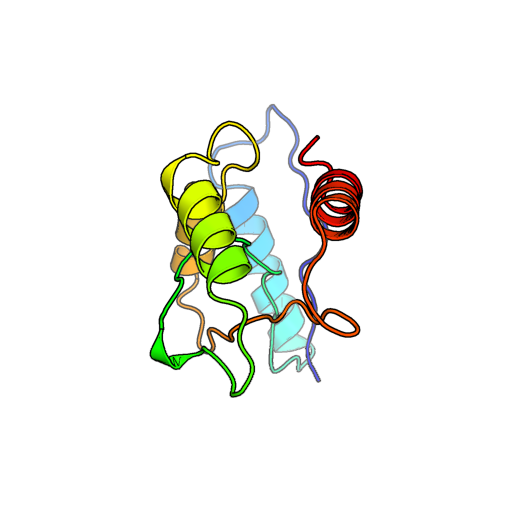0 65.00 118 ALA A C 1
ATOM 918 O O . ALA A 1 118 ? 2.683 7.860 14.160 1.00 65.00 118 ALA A O 1
ATOM 919 N N . VAL A 1 119 ? 3.074 6.162 15.589 1.00 58.50 119 VAL A N 1
ATOM 920 C CA . VAL A 1 119 ? 3.468 6.938 16.781 1.00 58.50 119 VAL A CA 1
ATOM 921 C C . VAL A 1 119 ? 4.492 6.156 17.597 1.00 58.50 119 VAL A C 1
ATOM 923 O O . VAL A 1 119 ? 4.363 4.908 17.640 1.00 58.50 119 VAL A O 1
#

pLDDT: mean 87.72, std 7.62, range [58.5, 96.5]

Radius of gyration: 17.06 Å; chains: 1; bounding box: 45×34×40 Å

Secondary structure (DSSP, 8-state):
-EEE-------TTPPTTHHHHHHHHHHHHHHHTT--EEE----TT-S--GGGPPTT--HHHHHHHHHHHHHGGGT--HHHHHHHHHTT--S---------SSS--HHHHHHHHHHTT--

Sequence (119 aa):
PGMLHDLSRRHPDAPPGVMEALNATVMERLTADGAGWLHFGFTPFTGLDPSHELPGSSSMFSRFARLLAEHGDAVYPAASQLEYKQKWAPHAVLPEYIAFRGRPRPGAVWQLLRATNAV